Protein AF-A0A4P9WGX3-F1 (afdb_monomer)

Nearest PDB structures (foldseek):
  5ubv-assembly1_A  TM=8.910E-01  e=6.037E-10  Thermothelomyces thermophilus ATCC 42464
  1iy2-assembly1_A  TM=9.003E-01  e=1.032E-09  Thermus thermophilus
  8xks-assembly1_D  TM=9.015E-01  e=1.340E-08  Chlamydomonas reinhardtii
  8xku-assembly1_A  TM=8.889E-01  e=2.581E-08  Arabidopsis thaliana
  8xqx-assembly1_F  TM=9.069E-01  e=1.079E-07  Chlamydomonas reinhardtii

Secondary structure (DSSP, 8-state):
--HHHHHHHHHHHHHHHT-SEEEEESSGGGGT--SS-TT-HHHHHHHHHHHHHHHHHHHHHHHTT--EEEEE--S-GGGS-TTTTSTTSS------PPPPHHHHHHHHHHHHHHSPPPTT--HHHHHHH-TT--HHHHHHHHHH-

Radius of gyration: 20.72 Å; Cα contacts (8 Å, |Δi|>4): 117; chains: 1; bounding box: 44×35×54 Å

InterPro domains:
  IPR003959 ATPase, AAA-type, core [PF00004] (1-97)
  IPR003960 ATPase, AAA-type, conserved site [PS00674] (68-86)
  IPR027417 P-loop containing nucleoside triphosphate hydrolase [G3DSA:3.40.50.300] (4-98)
  IPR027417 P-loop containing nucleoside triphosphate hydrolase [SSF52540] (1-145)
  IPR041569 AAA ATPase, AAA+ lid domain [PF17862] (120-145)
  IPR050168 AAA ATPase domain-containing protein [PTHR23077] (1-145)

Structure (mmCIF, N/CA/C/O backbone):
data_AF-A0A4P9WGX3-F1
#
_entry.id   AF-A0A4P9WGX3-F1
#
loop_
_atom_site.group_PDB
_atom_site.id
_atom_site.type_symbol
_atom_site.label_atom_id
_atom_site.label_alt_id
_atom_site.label_comp_id
_atom_site.label_asym_id
_atom_site.label_entity_id
_atom_site.label_seq_id
_atom_site.pdbx_PDB_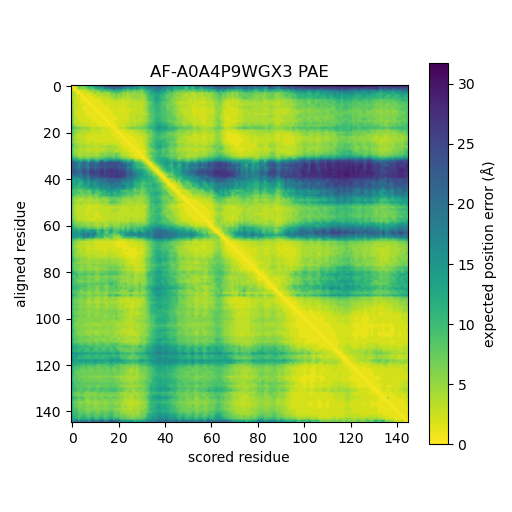ins_code
_atom_site.Cartn_x
_atom_site.Cartn_y
_atom_site.Cartn_z
_atom_site.occupancy
_atom_site.B_iso_or_equiv
_atom_site.auth_seq_id
_atom_site.auth_comp_id
_atom_site.auth_asym_id
_atom_site.auth_atom_id
_atom_site.pdbx_PDB_model_num
ATOM 1 N N . ILE A 1 1 ? -14.143 22.590 17.836 1.00 51.34 1 ILE A N 1
ATOM 2 C CA . ILE A 1 1 ? -13.368 21.350 18.093 1.00 51.34 1 ILE A CA 1
ATOM 3 C C . ILE A 1 1 ? -14.220 20.206 17.542 1.00 51.34 1 ILE A C 1
ATOM 5 O O . ILE A 1 1 ? -15.399 20.194 17.871 1.00 51.34 1 ILE A O 1
ATOM 9 N N . GLY A 1 2 ? -13.709 19.362 16.635 1.00 68.25 2 GLY A N 1
ATOM 10 C CA . GLY A 1 2 ? -14.392 18.107 16.262 1.00 68.25 2 GLY A CA 1
ATOM 11 C C . GLY A 1 2 ? -14.970 17.946 14.843 1.00 68.25 2 GLY A C 1
ATOM 12 O O . GLY A 1 2 ? -15.697 16.984 14.622 1.00 68.25 2 GLY A O 1
ATOM 13 N N . GLU A 1 3 ? -14.702 18.814 13.858 1.00 77.88 3 GLU A N 1
ATOM 14 C CA . GLU A 1 3 ? -15.163 18.525 12.476 1.00 77.88 3 GLU A CA 1
ATOM 15 C C . GLU A 1 3 ? -14.457 17.310 11.864 1.00 77.88 3 GLU A C 1
ATOM 17 O O . GLU A 1 3 ? -15.109 16.440 11.290 1.00 77.88 3 GLU A O 1
ATOM 22 N N . SER A 1 4 ? -13.141 17.211 12.047 1.00 79.00 4 SER A N 1
ATOM 23 C CA . SER A 1 4 ? -12.346 16.088 11.549 1.00 79.00 4 SER A CA 1
ATOM 24 C C . SER A 1 4 ? -12.734 14.757 12.217 1.00 79.00 4 SER A C 1
ATOM 26 O O . SER A 1 4 ? -12.844 13.749 11.529 1.00 79.00 4 SER A O 1
ATOM 28 N N . GLU A 1 5 ? -13.053 14.758 13.517 1.00 81.69 5 GLU A N 1
ATOM 29 C CA . GLU A 1 5 ? -13.537 13.567 14.246 1.00 81.69 5 GLU A CA 1
ATOM 30 C C . GLU A 1 5 ? -14.894 13.105 13.703 1.00 81.69 5 GLU A C 1
ATOM 32 O O . GLU A 1 5 ? -15.075 11.936 13.374 1.00 81.69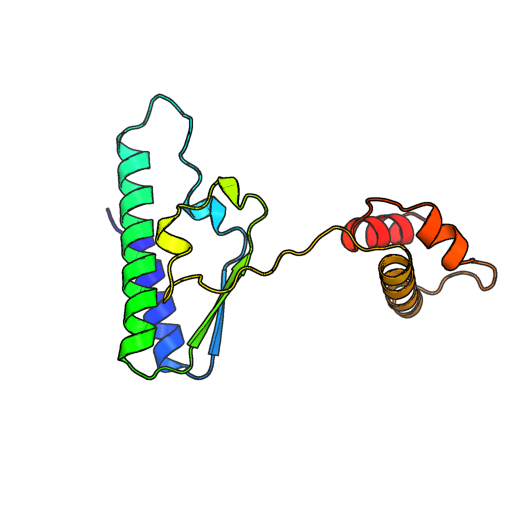 5 GLU A O 1
ATOM 37 N N . LYS A 1 6 ? -15.831 14.046 13.508 1.00 86.25 6 LYS A N 1
ATOM 38 C CA . LYS A 1 6 ? -17.137 13.750 12.903 1.00 86.25 6 LYS A CA 1
ATOM 39 C C . LYS A 1 6 ? -17.003 13.208 11.484 1.00 86.25 6 LYS A C 1
ATOM 41 O O . LYS A 1 6 ? -17.836 12.404 11.072 1.00 86.25 6 LYS A O 1
ATOM 46 N N . SER A 1 7 ? -15.999 13.658 10.733 1.00 86.75 7 SER A N 1
ATOM 47 C CA . SER A 1 7 ? -15.723 13.144 9.391 1.00 86.75 7 SER A CA 1
ATOM 48 C C . SER A 1 7 ? -15.331 11.665 9.436 1.00 86.75 7 SER A C 1
ATOM 50 O O . SER A 1 7 ? -15.918 10.865 8.710 1.00 86.75 7 SER A O 1
ATOM 52 N N . ILE A 1 8 ? -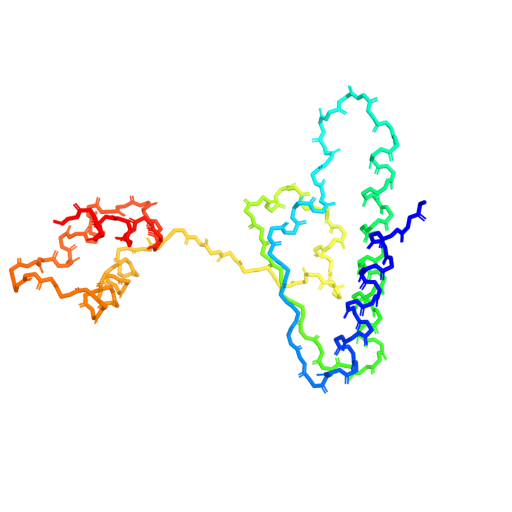14.431 11.288 10.356 1.00 87.19 8 ILE A N 1
ATOM 53 C CA . ILE A 1 8 ? -14.025 9.891 10.573 1.00 87.19 8 ILE A CA 1
ATOM 54 C C . ILE A 1 8 ? -15.245 9.037 10.949 1.00 87.19 8 ILE A C 1
ATOM 56 O O . ILE A 1 8 ? -15.540 8.069 10.253 1.00 87.19 8 ILE A O 1
ATOM 60 N N . SER A 1 9 ? -16.039 9.435 11.948 1.00 88.75 9 SER A N 1
ATOM 61 C CA . SER A 1 9 ? -17.233 8.662 12.328 1.00 88.75 9 SER A CA 1
ATOM 62 C C . SER A 1 9 ? -18.253 8.525 11.200 1.00 88.75 9 SER A C 1
ATOM 64 O O . SER A 1 9 ? -18.855 7.469 11.023 1.00 88.75 9 SER A O 1
ATOM 66 N N . ARG A 1 10 ? -18.452 9.570 10.387 1.00 90.38 10 ARG A N 1
ATOM 67 C CA . ARG A 1 10 ? -19.348 9.486 9.222 1.00 90.38 10 ARG A CA 1
ATOM 68 C C . ARG A 1 10 ? -18.826 8.509 8.175 1.00 90.38 10 ARG A C 1
ATOM 70 O O . ARG A 1 10 ? -19.636 7.787 7.593 1.00 90.38 10 ARG A O 1
ATOM 77 N N . LEU A 1 11 ? -17.514 8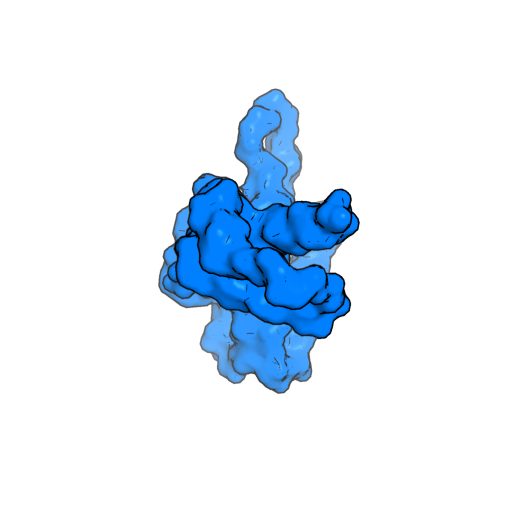.484 7.943 1.00 90.69 11 LEU A N 1
ATOM 78 C CA . LEU A 1 11 ? -16.874 7.566 7.006 1.00 90.69 11 LEU A CA 1
ATOM 79 C C . LEU A 1 11 ? -17.083 6.111 7.442 1.00 90.69 11 LEU A C 1
ATOM 81 O O . LEU A 1 11 ? -17.601 5.322 6.653 1.00 90.69 11 LEU A O 1
ATOM 85 N N . PHE A 1 12 ? -16.800 5.778 8.704 1.00 90.25 12 PHE A N 1
ATOM 86 C CA . PHE A 1 12 ? -16.988 4.418 9.222 1.00 90.25 12 PHE A CA 1
ATOM 87 C C . PHE A 1 12 ? -18.465 4.021 9.316 1.00 90.25 12 PHE A C 1
ATOM 89 O O . PHE A 1 12 ? -18.828 2.916 8.917 1.00 90.25 12 PHE A O 1
ATOM 96 N N . ALA A 1 13 ? -19.357 4.933 9.716 1.00 90.81 13 ALA A N 1
ATOM 97 C CA . ALA A 1 13 ? -20.798 4.685 9.668 1.00 90.81 13 ALA A CA 1
ATOM 98 C C . ALA A 1 13 ? -21.292 4.422 8.235 1.00 90.81 13 ALA A C 1
ATOM 100 O O . ALA A 1 13 ? -22.190 3.608 8.024 1.00 90.81 13 ALA A O 1
ATOM 101 N N . SER A 1 14 ? -20.726 5.110 7.240 1.00 92.00 14 SER A N 1
ATOM 102 C CA . SER A 1 14 ? -21.029 4.850 5.832 1.00 92.00 14 SER A CA 1
ATOM 103 C C . SER A 1 14 ? -20.479 3.501 5.375 1.00 92.00 14 SER A C 1
ATOM 105 O O . SER A 1 14 ? -21.206 2.756 4.725 1.00 92.00 14 SER A O 1
ATOM 107 N N . ALA A 1 15 ? -19.245 3.154 5.743 1.00 91.62 15 ALA A N 1
ATOM 108 C CA . ALA A 1 15 ? -18.640 1.865 5.418 1.00 91.62 15 ALA A CA 1
ATOM 109 C C . ALA A 1 15 ? -19.469 0.698 5.980 1.00 91.62 15 ALA A C 1
ATOM 111 O O . ALA A 1 15 ? -19.851 -0.201 5.238 1.00 91.62 15 ALA A O 1
ATOM 112 N N . LYS A 1 16 ? -19.872 0.778 7.254 1.00 89.50 16 LYS A N 1
ATOM 113 C CA . LYS A 1 16 ? -20.738 -0.217 7.907 1.00 89.50 16 LYS A CA 1
ATOM 114 C C . LYS A 1 16 ? -22.058 -0.432 7.162 1.00 89.50 16 LYS A C 1
ATOM 116 O O . LYS A 1 16 ? -22.439 -1.569 6.905 1.00 89.50 16 LYS A O 1
ATOM 121 N N . ARG A 1 17 ? -22.738 0.651 6.758 1.00 91.06 17 ARG A N 1
ATOM 122 C CA . ARG A 1 17 ? -23.995 0.560 5.986 1.00 91.06 17 ARG A CA 1
ATOM 123 C C . ARG A 1 17 ? -23.817 -0.052 4.596 1.00 91.06 17 ARG A C 1
ATOM 125 O O . ARG A 1 17 ? -24.781 -0.584 4.062 1.00 91.06 17 ARG A O 1
ATOM 132 N N . ASN A 1 18 ? -22.623 0.053 4.016 1.00 91.69 18 ASN A N 1
ATOM 133 C CA . ASN A 1 18 ? -22.298 -0.466 2.687 1.00 91.69 18 ASN A CA 1
ATOM 134 C C . ASN A 1 18 ? -21.502 -1.781 2.744 1.00 91.69 18 ASN A C 1
ATOM 136 O O . ASN A 1 18 ? -20.897 -2.169 1.749 1.00 91.69 18 ASN A O 1
ATOM 140 N N . SER A 1 19 ? -21.483 -2.463 3.892 1.00 89.31 19 SER A N 1
ATOM 141 C CA . SER A 1 19 ? -20.837 -3.768 4.032 1.00 89.31 19 SER A CA 1
ATOM 142 C C . SER A 1 19 ? -21.451 -4.791 3.055 1.00 89.31 19 SER A C 1
ATOM 144 O O . SER A 1 19 ? -22.680 -4.884 2.994 1.00 89.31 19 SER A O 1
ATOM 146 N N . PRO A 1 20 ? -20.646 -5.610 2.345 1.00 92.12 20 PRO A N 1
ATOM 147 C CA . PRO A 1 20 ? -19.185 -5.702 2.417 1.00 92.12 20 PRO A CA 1
ATOM 148 C C . PRO A 1 20 ? -18.468 -4.603 1.616 1.00 92.12 20 PRO A C 1
ATOM 150 O O . PRO A 1 20 ? -18.790 -4.366 0.453 1.00 92.12 20 PRO A O 1
ATOM 153 N N . CYS A 1 21 ? -17.449 -3.963 2.200 1.00 92.19 21 CYS A N 1
ATOM 154 C CA . CYS A 1 21 ? -16.682 -2.921 1.506 1.00 92.19 21 CYS A CA 1
ATOM 155 C C . CYS A 1 21 ? -15.213 -2.841 1.942 1.00 92.19 21 CYS A C 1
ATOM 157 O O . CYS A 1 21 ? -14.827 -3.328 3.004 1.00 92.19 21 CYS A O 1
ATOM 159 N N . VAL A 1 22 ? -14.404 -2.153 1.133 1.00 91.69 22 VAL A N 1
ATOM 160 C CA . VAL A 1 22 ? -13.012 -1.817 1.454 1.00 91.69 22 VAL A CA 1
ATOM 161 C C . VAL A 1 22 ? -12.904 -0.315 1.693 1.00 91.69 22 VAL A C 1
ATOM 163 O O . VAL A 1 22 ? -13.345 0.481 0.865 1.00 91.69 22 VAL A O 1
ATOM 166 N N . VAL A 1 23 ? -12.306 0.070 2.816 1.00 91.38 23 VAL A N 1
ATOM 167 C CA . VAL A 1 23 ? -11.907 1.450 3.106 1.00 91.38 23 VAL A CA 1
ATOM 168 C C . VAL A 1 23 ? -10.408 1.548 2.863 1.00 91.38 23 VAL A C 1
ATOM 170 O O . VAL A 1 23 ? -9.643 0.848 3.517 1.00 91.38 23 VAL A O 1
ATOM 173 N N . PHE A 1 24 ? -9.990 2.403 1.930 1.00 93.50 24 PHE A N 1
ATOM 174 C CA . PHE A 1 24 ? -8.578 2.665 1.658 1.00 93.50 24 PHE A CA 1
ATOM 175 C C . PHE A 1 24 ? -8.188 4.054 2.167 1.00 93.50 24 PHE A C 1
ATOM 177 O O . PHE A 1 24 ? -8.812 5.049 1.795 1.00 93.50 24 PHE A O 1
ATOM 184 N N . MET A 1 25 ? -7.176 4.109 3.030 1.00 90.50 25 MET A N 1
ATOM 185 C CA . MET A 1 25 ? -6.606 5.333 3.587 1.00 90.50 25 MET A CA 1
ATOM 186 C C . MET A 1 25 ? -5.170 5.486 3.097 1.00 90.50 25 MET A C 1
ATOM 188 O O . MET A 1 25 ? -4.277 4.786 3.568 1.00 90.50 25 MET A O 1
ATOM 192 N N . ASP A 1 26 ? -4.956 6.393 2.152 1.00 91.75 26 ASP A N 1
ATOM 193 C CA . ASP A 1 26 ? -3.617 6.728 1.670 1.00 91.75 26 ASP A CA 1
ATOM 194 C C . ASP A 1 26 ? -2.972 7.812 2.539 1.00 91.75 26 ASP A C 1
ATOM 196 O O . ASP A 1 26 ? -3.684 8.589 3.183 1.00 91.75 26 ASP A O 1
ATOM 200 N N . GLU A 1 27 ? -1.640 7.845 2.557 1.00 89.38 27 GLU A N 1
ATOM 201 C CA . GLU A 1 27 ? -0.826 8.784 3.341 1.00 89.38 27 GLU A CA 1
ATOM 202 C C . GLU A 1 27 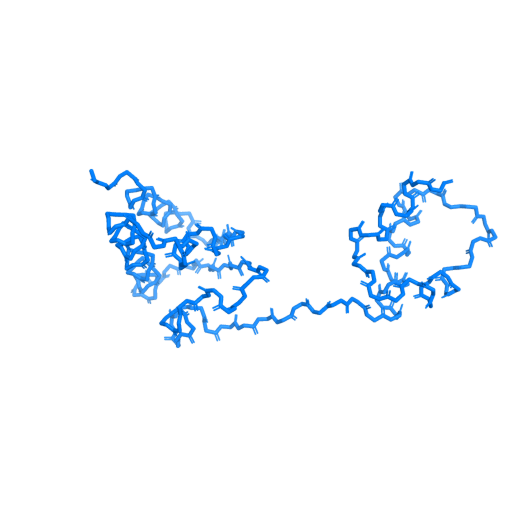? -1.327 8.929 4.787 1.00 89.38 27 GLU A C 1
ATOM 204 O O . GLU A 1 27 ? -1.538 10.034 5.298 1.00 89.38 27 GLU A O 1
ATOM 209 N N . ILE A 1 28 ? -1.568 7.806 5.471 1.00 86.56 28 ILE A N 1
ATOM 210 C CA . ILE A 1 28 ? -2.167 7.824 6.812 1.00 86.56 28 ILE A CA 1
ATOM 211 C C . ILE A 1 28 ? -1.303 8.619 7.819 1.00 86.56 28 ILE A C 1
ATOM 213 O O . ILE A 1 28 ? -1.830 9.213 8.760 1.00 86.56 28 ILE A O 1
ATOM 217 N N . GLU A 1 29 ? 0.006 8.746 7.574 1.00 82.44 29 GLU A N 1
ATOM 218 C CA . GLU A 1 29 ? 0.930 9.641 8.280 1.00 82.44 29 GLU A CA 1
ATOM 219 C C . GLU A 1 29 ? 0.531 11.116 8.266 1.00 82.44 29 GLU A C 1
ATOM 221 O O . GLU A 1 29 ? 0.870 11.847 9.200 1.00 82.44 29 GLU A O 1
ATOM 226 N N . ALA A 1 30 ? -0.248 11.570 7.285 1.00 81.69 30 ALA A N 1
ATOM 227 C CA . ALA A 1 30 ? -0.782 12.924 7.259 1.00 81.69 30 ALA A CA 1
ATOM 228 C C . ALA A 1 30 ? -1.697 13.192 8.467 1.00 81.69 30 ALA A C 1
ATOM 230 O O . ALA A 1 30 ? -1.748 14.317 8.968 1.00 81.69 30 ALA A O 1
ATOM 231 N N . LEU A 1 31 ? -2.350 12.155 9.007 1.00 76.12 31 LEU A N 1
ATOM 232 C CA . LEU A 1 31 ? -3.123 12.243 10.248 1.00 76.12 31 LEU A CA 1
ATOM 233 C C . LEU A 1 31 ? -2.224 12.321 11.498 1.00 76.12 31 LEU A C 1
ATOM 235 O O . LEU A 1 31 ? -2.676 12.777 12.552 1.00 76.12 31 LEU A O 1
ATOM 239 N N . PHE A 1 32 ? -0.954 11.912 11.384 1.00 69.50 32 PHE A N 1
ATOM 240 C CA . PHE A 1 32 ? 0.010 11.778 12.487 1.00 69.50 32 PHE A CA 1
ATOM 241 C C . PHE A 1 32 ? 1.121 12.843 12.489 1.00 69.50 32 PHE A C 1
ATOM 243 O O . PHE A 1 32 ? 1.801 13.009 13.506 1.00 69.50 32 PHE A O 1
ATOM 250 N N . SER A 1 33 ? 1.296 13.591 11.394 1.00 57.44 33 SER A N 1
ATOM 251 C CA . SER A 1 33 ? 2.348 14.599 11.195 1.00 57.44 33 SER A CA 1
ATOM 252 C C . SER A 1 33 ? 2.178 15.834 12.101 1.00 57.44 33 SER A C 1
ATOM 254 O O . SER A 1 33 ? 1.712 16.912 11.734 1.00 57.44 33 SER A O 1
ATOM 256 N N . SER A 1 34 ? 2.549 15.668 13.370 1.00 52.09 34 SER A N 1
ATOM 257 C CA . SER A 1 34 ? 2.794 16.739 14.350 1.00 52.09 34 SER A CA 1
ATOM 258 C C . SER A 1 34 ? 3.844 16.328 15.392 1.00 52.09 34 SER A C 1
ATOM 260 O O . SER A 1 34 ? 3.821 16.780 16.543 1.00 52.09 34 SER A O 1
ATOM 262 N N . ARG A 1 35 ? 4.796 15.476 14.998 1.00 52.22 35 ARG A N 1
ATOM 263 C CA . ARG A 1 35 ? 6.049 15.313 15.734 1.00 52.22 35 ARG A CA 1
ATOM 264 C C . ARG A 1 35 ? 7.050 16.303 15.129 1.00 52.22 35 ARG A C 1
ATOM 266 O O . ARG A 1 35 ? 7.283 16.274 13.935 1.00 52.22 35 ARG A O 1
ATOM 273 N N . GLU A 1 36 ? 7.560 17.195 15.979 1.00 45.41 36 GLU A N 1
ATOM 274 C CA . GLU A 1 36 ? 8.741 18.066 15.783 1.00 45.41 36 GLU A CA 1
ATOM 275 C C . GLU A 1 36 ? 8.595 19.581 15.539 1.00 45.41 36 GLU A C 1
ATOM 277 O O . GLU A 1 36 ? 9.600 20.272 15.656 1.00 45.41 36 GLU A O 1
ATOM 282 N N . SER A 1 37 ? 7.408 20.187 15.395 1.00 44.53 37 SER A N 1
ATOM 283 C CA . SER A 1 37 ? 7.326 21.659 15.537 1.00 44.53 37 SER A CA 1
ATOM 284 C C . SER A 1 37 ? 7.099 22.055 17.004 1.00 44.53 37 SER A C 1
ATOM 286 O O . SER A 1 37 ? 5.973 22.064 17.518 1.00 44.53 37 SER A O 1
ATOM 288 N N . THR A 1 38 ? 8.194 22.337 17.704 1.00 47.09 38 THR A N 1
ATOM 289 C CA . THR A 1 38 ? 8.281 22.989 19.020 1.00 47.09 38 THR A CA 1
ATOM 290 C C . THR A 1 38 ? 7.547 24.337 18.988 1.00 47.09 38 THR A C 1
ATOM 292 O O . THR A 1 38 ? 8.124 25.358 18.641 1.00 47.09 38 THR A O 1
ATOM 295 N N . GLY A 1 39 ? 6.251 24.360 19.316 1.00 51.50 39 GLY A N 1
ATOM 296 C CA . GLY A 1 39 ? 5.525 25.631 19.441 1.00 51.50 39 GLY A CA 1
ATOM 297 C C . GLY A 1 39 ? 4.008 25.553 19.604 1.00 51.50 39 GLY A C 1
ATOM 298 O O . GLY A 1 39 ? 3.440 26.452 20.211 1.00 51.50 39 GLY A O 1
ATOM 299 N N . ASP A 1 40 ? 3.341 24.490 19.138 1.00 56.38 40 ASP A N 1
ATOM 300 C CA . ASP A 1 40 ? 1.868 24.458 19.113 1.00 56.38 40 ASP A CA 1
ATOM 301 C C . ASP A 1 40 ? 1.278 23.282 19.915 1.00 56.38 40 ASP A C 1
ATOM 303 O O . ASP A 1 40 ? 1.056 22.174 19.415 1.00 56.38 40 ASP A O 1
ATOM 307 N N . PHE A 1 41 ? 1.036 23.522 21.208 1.00 56.81 41 PHE A N 1
ATOM 308 C CA . PHE A 1 41 ? 0.419 22.558 22.130 1.00 56.81 41 PHE A CA 1
ATOM 309 C C . PHE A 1 41 ? -1.014 22.181 21.702 1.00 56.81 41 PHE A C 1
ATOM 311 O O . PHE A 1 41 ? -1.445 21.048 21.915 1.00 56.81 41 PHE A O 1
ATOM 318 N N . GLY A 1 42 ? -1.746 23.099 21.056 1.00 55.78 42 GLY A N 1
ATOM 319 C CA . GLY A 1 42 ? -3.134 22.885 20.639 1.00 55.78 42 GLY A CA 1
ATOM 320 C C . GLY A 1 42 ? -3.269 21.916 19.464 1.00 55.78 42 GLY A C 1
ATOM 321 O O . GLY A 1 42 ? -4.228 21.142 19.401 1.00 55.78 42 GLY A O 1
ATOM 322 N N . ARG A 1 43 ? -2.291 21.907 18.554 1.00 56.53 43 ARG A N 1
ATOM 323 C CA . ARG A 1 43 ? -2.273 21.023 17.379 1.00 56.53 43 ARG A CA 1
ATOM 324 C C . ARG A 1 43 ? -1.939 19.574 17.740 1.00 56.53 43 ARG A C 1
ATOM 326 O O . ARG A 1 43 ? -2.608 18.665 17.256 1.00 56.53 43 ARG A O 1
ATOM 333 N N . LYS A 1 44 ? -1.025 19.359 18.696 1.00 58.22 44 LYS A N 1
ATOM 334 C CA . LYS A 1 44 ? -0.699 18.022 19.234 1.00 58.22 44 LYS A CA 1
ATOM 335 C C . LYS A 1 44 ? -1.901 17.327 19.879 1.00 58.22 44 LYS A C 1
ATOM 337 O O . LYS A 1 44 ? -2.094 16.129 19.684 1.00 58.22 44 LYS A O 1
ATOM 342 N N . VAL A 1 45 ? -2.724 18.071 20.624 1.00 60.16 45 VAL A N 1
ATOM 343 C CA . VAL A 1 45 ? -3.932 17.521 21.263 1.00 60.16 45 VAL A CA 1
ATOM 344 C C . VAL A 1 45 ? -4.957 17.091 20.210 1.00 60.16 45 VAL A C 1
ATOM 346 O O . VAL A 1 45 ? -5.492 15.994 20.314 1.00 60.16 45 VAL A O 1
ATOM 349 N N . ARG A 1 46 ? -5.177 17.891 19.155 1.00 59.84 46 ARG A N 1
ATOM 350 C CA . ARG A 1 46 ? -6.133 17.555 18.081 1.00 59.84 46 ARG A CA 1
ATOM 351 C C . ARG A 1 46 ? -5.747 16.291 17.310 1.00 59.84 46 ARG A C 1
ATOM 353 O O . ARG A 1 46 ? -6.609 15.449 17.086 1.00 59.84 46 ARG A O 1
ATOM 360 N N . CYS A 1 47 ? -4.474 16.130 16.946 1.00 65.12 47 CYS A N 1
ATOM 361 C CA . CYS A 1 47 ? -4.002 14.915 16.272 1.00 65.12 47 CYS A CA 1
ATOM 362 C C . CYS A 1 47 ? -4.204 13.669 17.148 1.00 65.12 47 CYS A C 1
ATOM 364 O O . CYS A 1 47 ? -4.650 12.634 16.660 1.00 65.12 47 CYS A O 1
ATOM 366 N N . ARG A 1 48 ? -3.957 13.782 18.461 1.00 69.69 48 ARG A N 1
ATOM 367 C CA . ARG A 1 48 ? -4.161 12.676 19.406 1.00 69.69 48 ARG A CA 1
ATOM 368 C C . ARG A 1 48 ? -5.636 12.296 19.569 1.00 69.69 48 ARG A C 1
ATOM 370 O O . ARG A 1 48 ? -5.934 11.115 19.714 1.00 69.69 48 ARG A O 1
ATOM 377 N N . THR A 1 49 ? -6.555 13.260 19.533 1.00 75.81 49 THR A N 1
ATOM 378 C CA . THR A 1 49 ? -7.992 12.957 19.605 1.00 75.81 49 THR A CA 1
ATOM 379 C C . THR A 1 49 ? -8.499 12.296 18.323 1.00 75.81 49 THR A C 1
ATOM 381 O O . THR A 1 49 ? -9.241 11.321 18.401 1.00 75.81 49 THR A O 1
ATOM 384 N N . LEU A 1 50 ? -8.037 12.740 17.147 1.00 77.94 50 LEU A N 1
ATOM 385 C CA . LEU A 1 50 ? -8.364 12.093 15.867 1.00 77.94 50 LEU A CA 1
ATOM 386 C C . LEU A 1 50 ? -7.875 10.650 15.803 1.00 77.94 50 LEU A C 1
ATOM 388 O O . LEU A 1 50 ? -8.582 9.768 15.326 1.00 77.94 50 LEU A O 1
ATOM 392 N N . PHE A 1 51 ? -6.681 10.420 16.333 1.00 77.88 51 PHE A N 1
ATOM 393 C CA . PHE A 1 51 ? -6.098 9.099 16.468 1.00 77.88 51 PHE A CA 1
ATOM 394 C C . PHE A 1 51 ? -6.939 8.174 17.352 1.00 77.88 51 PHE A C 1
ATOM 396 O O . PHE A 1 51 ? -7.266 7.058 16.955 1.00 77.88 51 PHE A O 1
ATOM 403 N N . ALA A 1 52 ? -7.323 8.655 18.538 1.00 81.19 52 ALA A N 1
ATOM 404 C CA . ALA A 1 52 ? -8.179 7.896 19.440 1.00 81.19 52 ALA A CA 1
ATOM 405 C C . ALA A 1 52 ? -9.527 7.571 18.780 1.00 81.19 52 ALA A C 1
ATOM 407 O O . ALA A 1 52 ? -9.995 6.442 18.892 1.00 81.19 52 ALA A O 1
ATOM 408 N N . GLN A 1 53 ? -10.110 8.520 18.038 1.00 86.38 53 GLN A N 1
ATOM 409 C CA . GLN A 1 53 ? -11.344 8.280 17.294 1.00 86.38 53 GLN A CA 1
ATOM 410 C C . GLN A 1 53 ? -11.171 7.197 16.225 1.00 86.38 53 GLN A C 1
ATOM 412 O O . GLN A 1 53 ? -12.021 6.323 16.114 1.00 86.38 53 GLN A O 1
ATOM 417 N N . LEU A 1 54 ? -10.077 7.226 15.458 1.00 86.12 54 LEU A N 1
ATOM 418 C CA . LEU A 1 54 ? -9.811 6.217 14.433 1.00 86.12 54 LEU A CA 1
ATOM 419 C C . LEU A 1 54 ? -9.715 4.809 15.036 1.00 86.12 54 LEU A C 1
ATOM 421 O O . LEU A 1 54 ? -10.344 3.892 14.519 1.00 86.12 54 LEU A O 1
ATOM 425 N N . ILE A 1 55 ? -8.987 4.648 16.146 1.00 84.69 55 ILE A N 1
ATOM 426 C CA . ILE A 1 55 ? -8.892 3.358 16.851 1.00 84.69 55 ILE A CA 1
ATOM 427 C C . ILE A 1 55 ? -10.269 2.890 17.320 1.00 84.69 55 ILE A C 1
ATOM 429 O O . ILE A 1 55 ? -10.631 1.746 17.072 1.00 84.69 55 ILE A O 1
ATOM 433 N N . LEU A 1 56 ? -11.056 3.776 17.939 1.00 86.81 56 LEU A N 1
ATOM 434 C CA . LEU A 1 56 ? -12.401 3.442 18.413 1.00 86.81 56 LEU A CA 1
ATOM 435 C C . LEU A 1 56 ? -13.315 2.966 17.276 1.00 86.81 56 LEU A C 1
ATOM 437 O O . LEU A 1 56 ? -14.073 2.013 17.452 1.00 86.81 56 LEU A O 1
ATOM 441 N N . GLU A 1 57 ? -13.246 3.604 16.106 1.00 87.94 57 GLU A N 1
ATOM 442 C CA . GLU A 1 57 ? -14.030 3.175 14.947 1.00 87.94 57 GLU A CA 1
ATOM 443 C C . GLU A 1 57 ? -13.552 1.821 14.404 1.00 87.94 57 GLU A C 1
ATOM 445 O O . GLU A 1 57 ? -14.391 0.981 14.080 1.00 87.94 57 GLU A O 1
ATOM 450 N N . ILE A 1 58 ? -12.238 1.570 14.351 1.00 85.56 58 ILE A N 1
ATOM 451 C CA . ILE A 1 58 ? -11.679 0.276 13.923 1.00 85.56 58 ILE A CA 1
ATOM 452 C C . ILE A 1 58 ? -12.104 -0.845 14.879 1.00 85.56 58 ILE A C 1
ATOM 454 O O . ILE A 1 58 ? -12.616 -1.870 14.428 1.00 85.56 58 ILE A O 1
ATOM 458 N N . ASP A 1 59 ? -11.986 -0.628 16.190 1.00 82.50 59 ASP A N 1
ATOM 459 C CA . ASP A 1 59 ? -12.413 -1.596 17.207 1.00 82.50 59 ASP A CA 1
ATOM 460 C C . ASP A 1 59 ? -13.912 -1.912 17.071 1.00 82.50 59 ASP A C 1
ATOM 462 O O . ASP A 1 59 ? -14.332 -3.068 17.181 1.00 82.50 59 ASP A O 1
ATOM 466 N N . SER A 1 60 ? -14.727 -0.905 16.737 1.00 82.38 60 SER A N 1
ATOM 467 C CA . SER A 1 60 ? -16.166 -1.086 16.530 1.00 82.38 60 SER A CA 1
ATOM 468 C C . SER A 1 60 ? -16.517 -1.962 15.318 1.00 82.38 60 SER A C 1
ATOM 470 O O . SER A 1 60 ? -17.582 -2.582 15.308 1.00 82.38 60 SER A O 1
ATOM 472 N N . LEU A 1 61 ? -15.642 -2.056 14.304 1.00 79.06 61 LEU A N 1
ATOM 473 C CA . LEU A 1 61 ? -15.861 -2.936 13.147 1.00 79.06 61 LEU A CA 1
ATOM 474 C C . LEU A 1 61 ? -15.804 -4.414 13.548 1.00 79.06 61 LEU A C 1
ATOM 476 O O . LEU A 1 61 ? -16.578 -5.219 13.031 1.00 79.06 61 LEU A O 1
ATOM 480 N N . SER A 1 62 ? -14.936 -4.755 14.504 1.00 69.62 62 SER A N 1
ATOM 481 C CA . SER A 1 62 ? -14.759 -6.129 14.984 1.00 69.62 62 SER A CA 1
ATOM 482 C C . SER A 1 62 ? -15.964 -6.639 15.781 1.00 69.62 62 SER A C 1
ATOM 484 O O . SER A 1 62 ? -16.245 -7.836 15.781 1.00 69.62 62 SER A O 1
ATOM 486 N N . TRP A 1 63 ? -16.695 -5.750 16.460 1.00 64.12 63 TRP A N 1
ATOM 487 C CA . TRP A 1 63 ? -17.832 -6.128 17.310 1.00 64.12 63 TRP A CA 1
ATOM 488 C C . TRP A 1 63 ? -19.152 -6.265 16.547 1.00 64.12 63 TRP A C 1
ATOM 490 O O . TRP A 1 63 ? -20.006 -7.060 16.933 1.00 64.12 63 TRP A O 1
ATOM 500 N N . GLU A 1 64 ? -19.331 -5.521 15.456 1.00 64.56 64 GLU A N 1
ATOM 501 C CA . GLU A 1 64 ? -20.618 -5.422 14.752 1.00 64.56 64 GLU A CA 1
ATOM 502 C C . GLU A 1 64 ? -20.806 -6.455 13.623 1.00 64.56 64 GLU A C 1
ATOM 504 O O . GLU A 1 64 ? -21.801 -6.403 12.905 1.00 64.56 64 GLU A O 1
ATOM 509 N N . SER A 1 65 ? -19.887 -7.419 13.456 1.00 64.44 65 SER A N 1
ATOM 510 C CA . SER A 1 65 ? -19.907 -8.407 12.353 1.00 64.44 65 SER A CA 1
ATOM 511 C C . SER A 1 65 ? -19.935 -7.783 10.945 1.00 64.44 65 SER A C 1
ATOM 513 O O . SER A 1 65 ? -20.331 -8.434 9.976 1.00 64.44 65 SER A O 1
ATOM 515 N N . ALA A 1 66 ? -19.520 -6.520 10.814 1.00 70.81 66 ALA A N 1
ATOM 516 C CA . ALA A 1 66 ? -19.458 -5.827 9.536 1.00 70.81 66 ALA A CA 1
ATOM 517 C C . ALA A 1 66 ? -18.269 -6.351 8.713 1.00 70.81 66 ALA A C 1
ATOM 519 O O . ALA A 1 66 ? -17.144 -6.426 9.202 1.00 70.81 66 ALA A O 1
ATOM 520 N N . GLN A 1 67 ? -18.496 -6.682 7.441 1.00 84.56 67 GLN A N 1
ATOM 521 C CA . GLN A 1 67 ? -17.457 -7.147 6.515 1.00 84.56 67 GLN A CA 1
ATOM 522 C C . GLN A 1 67 ? -16.737 -5.952 5.879 1.00 84.56 67 GLN A C 1
ATOM 524 O O . GLN A 1 67 ? -16.783 -5.739 4.666 1.00 84.56 67 GLN A O 1
ATOM 529 N N . VAL A 1 68 ? -16.103 -5.136 6.720 1.00 88.44 68 VAL A N 1
ATOM 530 C CA . VAL A 1 68 ? -15.330 -3.969 6.288 1.00 88.44 68 VAL A CA 1
ATOM 531 C C . VAL A 1 68 ? -13.847 -4.281 6.413 1.00 88.44 68 VAL A C 1
ATOM 533 O O . VAL A 1 68 ? -13.361 -4.567 7.503 1.00 88.44 68 VAL A O 1
ATOM 536 N N . VAL A 1 69 ? -13.121 -4.197 5.299 1.00 88.62 69 VAL A N 1
ATOM 537 C CA . VAL A 1 69 ? -11.658 -4.313 5.286 1.00 88.62 69 VAL A CA 1
ATOM 538 C C . VAL A 1 69 ? -11.058 -2.914 5.258 1.00 88.62 69 VAL A C 1
ATOM 540 O O . VAL A 1 69 ? -11.347 -2.137 4.347 1.00 88.62 69 VAL A O 1
ATOM 543 N N . LEU A 1 70 ? -10.217 -2.595 6.239 1.00 88.94 70 LEU A N 1
ATOM 544 C CA . LEU A 1 70 ? -9.428 -1.369 6.244 1.00 88.94 70 LEU A CA 1
ATOM 545 C C . LEU A 1 70 ? -8.050 -1.644 5.636 1.00 88.94 70 LEU A C 1
ATOM 547 O O . LEU A 1 70 ? -7.312 -2.501 6.113 1.00 88.94 70 LEU A O 1
ATOM 551 N N . LEU A 1 71 ? -7.702 -0.891 4.598 1.00 92.12 71 LEU A N 1
ATOM 552 C CA . LEU A 1 71 ? -6.368 -0.838 4.017 1.00 92.12 71 LEU A CA 1
ATOM 553 C C . LEU A 1 71 ? -5.794 0.556 4.260 1.00 92.12 71 LEU A C 1
ATOM 555 O O . LEU A 1 71 ? -6.449 1.553 3.966 1.00 92.12 71 LEU A O 1
ATOM 559 N N . ALA A 1 72 ? -4.573 0.624 4.775 1.00 91.19 72 ALA A N 1
ATOM 560 C CA . ALA A 1 72 ? -3.858 1.875 4.982 1.00 91.19 72 ALA A CA 1
ATOM 561 C C . ALA A 1 72 ? -2.497 1.824 4.281 1.00 91.19 72 ALA A C 1
ATOM 563 O O . ALA A 1 72 ? -1.819 0.797 4.335 1.00 91.19 72 ALA A O 1
ATOM 564 N N . ALA A 1 73 ? -2.104 2.923 3.643 1.00 92.56 73 ALA A N 1
ATOM 565 C CA . ALA A 1 73 ? -0.799 3.094 3.017 1.00 92.56 73 ALA A CA 1
ATOM 566 C C . ALA A 1 73 ? -0.033 4.239 3.690 1.00 92.56 73 ALA A C 1
ATOM 568 O O . ALA A 1 73 ? -0.620 5.243 4.096 1.00 92.56 73 ALA A O 1
ATOM 569 N N . THR A 1 74 ? 1.279 4.055 3.839 1.00 90.06 74 THR A N 1
ATOM 570 C CA . THR A 1 74 ? 2.187 5.062 4.391 1.00 90.06 74 THR A CA 1
ATOM 571 C C . THR A 1 74 ? 3.561 4.967 3.748 1.00 90.06 74 THR A C 1
ATOM 573 O O . THR A 1 74 ? 4.045 3.865 3.481 1.00 90.06 74 THR A O 1
ATOM 576 N N . ASN A 1 75 ? 4.205 6.115 3.540 1.00 89.62 75 ASN A N 1
ATOM 577 C CA . ASN A 1 75 ? 5.620 6.183 3.170 1.00 89.62 75 ASN A CA 1
ATOM 578 C C . ASN A 1 75 ? 6.536 6.314 4.397 1.00 89.62 75 ASN A C 1
ATOM 580 O O . ASN A 1 75 ? 7.748 6.145 4.280 1.00 89.62 75 ASN A O 1
ATOM 584 N N . HIS A 1 76 ? 5.949 6.591 5.564 1.00 87.31 76 HIS A N 1
ATOM 585 C CA . HIS A 1 76 ? 6.636 6.863 6.822 1.00 87.31 76 HIS A CA 1
ATOM 586 C C . HIS A 1 76 ? 6.138 5.926 7.933 1.00 87.31 76 HIS A C 1
ATOM 588 O O . HIS A 1 76 ? 5.489 6.380 8.884 1.00 87.31 76 HIS A O 1
ATOM 594 N N . PRO A 1 77 ? 6.413 4.607 7.855 1.00 85.25 77 PRO A N 1
ATOM 595 C CA . PRO A 1 77 ? 6.000 3.658 8.891 1.00 85.25 77 PRO A CA 1
ATOM 596 C C . PRO A 1 77 ? 6.530 4.028 10.288 1.00 85.25 77 PRO A C 1
ATOM 598 O O . PRO A 1 77 ? 5.880 3.739 11.289 1.00 85.25 77 PRO A O 1
ATOM 601 N N . GLU A 1 78 ? 7.669 4.717 10.375 1.00 83.38 78 GLU A N 1
ATOM 602 C CA . GLU A 1 78 ? 8.251 5.256 11.608 1.00 83.38 78 GLU A CA 1
ATOM 603 C C . GLU A 1 78 ? 7.433 6.389 12.246 1.00 83.38 78 GLU A C 1
ATOM 605 O O . GLU A 1 78 ? 7.554 6.642 13.447 1.00 83.38 78 GLU A O 1
ATOM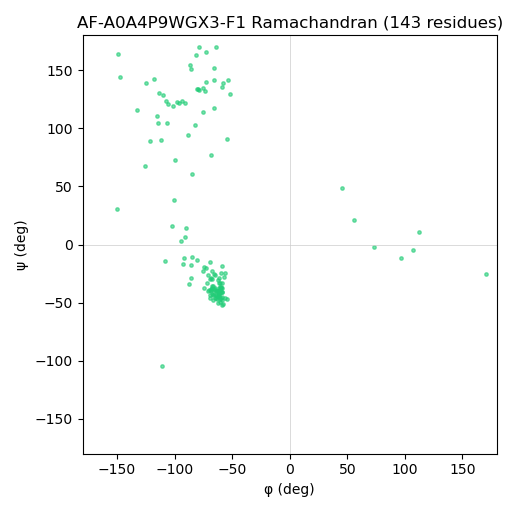 610 N N . ALA A 1 79 ? 6.595 7.074 11.461 1.00 79.12 79 ALA A N 1
ATOM 611 C CA . ALA A 1 79 ? 5.701 8.117 11.953 1.00 79.12 79 ALA A CA 1
ATOM 612 C C . ALA A 1 79 ? 4.424 7.542 12.592 1.00 79.12 79 ALA A C 1
ATOM 614 O O . ALA A 1 79 ? 3.707 8.272 13.286 1.00 79.12 79 ALA A O 1
ATOM 615 N N . LEU A 1 80 ? 4.139 6.251 12.384 1.00 78.44 80 LEU A N 1
ATOM 616 C CA . LEU A 1 80 ? 2.972 5.578 12.945 1.00 78.44 80 LEU A CA 1
ATOM 617 C C . LEU A 1 80 ? 3.135 5.336 14.450 1.00 78.44 80 LEU A C 1
ATOM 619 O O . LEU A 1 80 ? 4.192 4.941 14.944 1.00 78.44 80 LEU A O 1
ATOM 623 N N . ASP A 1 81 ? 2.053 5.532 15.203 1.00 76.88 81 ASP A N 1
ATOM 624 C CA . ASP A 1 81 ? 2.027 5.169 16.617 1.00 76.88 81 ASP A CA 1
ATOM 625 C C . ASP A 1 81 ? 1.904 3.646 16.782 1.00 76.88 81 ASP A C 1
ATOM 627 O O . ASP A 1 81 ? 1.055 3.003 16.161 1.00 76.88 81 ASP A O 1
ATOM 631 N N . ALA A 1 82 ? 2.709 3.069 17.676 1.00 77.75 82 ALA A N 1
ATOM 632 C CA . ALA A 1 82 ? 2.739 1.630 17.929 1.00 77.75 82 ALA A CA 1
ATOM 633 C C . ALA A 1 82 ? 1.386 1.047 18.383 1.00 77.75 82 ALA A C 1
ATOM 635 O O . ALA A 1 82 ? 1.188 -0.164 18.308 1.00 77.75 82 ALA A O 1
ATOM 636 N N . SER A 1 83 ? 0.445 1.868 18.865 1.00 76.81 83 SER A N 1
ATOM 637 C CA . SER A 1 83 ? -0.901 1.398 19.207 1.00 76.81 83 SER A CA 1
ATOM 638 C C . SER A 1 83 ? -1.785 1.072 17.996 1.00 76.81 83 SER A C 1
ATOM 640 O O . SER A 1 83 ? -2.695 0.259 18.152 1.00 76.81 83 SER A O 1
ATOM 642 N N . LEU A 1 84 ? -1.478 1.588 16.797 1.00 75.88 84 LEU A N 1
ATOM 643 C CA . LEU A 1 84 ? -2.125 1.149 15.549 1.00 75.88 84 LEU A CA 1
ATOM 644 C C . LEU A 1 84 ? -1.632 -0.209 15.068 1.00 75.88 84 LEU A C 1
ATOM 646 O O . LEU A 1 84 ? -2.333 -0.865 14.318 1.00 75.88 84 LEU A O 1
ATOM 650 N N . LEU A 1 85 ? -0.440 -0.630 15.480 1.00 78.19 85 LEU A N 1
ATOM 651 C CA . LEU A 1 85 ? 0.182 -1.872 15.016 1.00 78.19 85 LEU A CA 1
ATOM 652 C C . LEU A 1 85 ? -0.190 -3.070 15.904 1.00 78.19 85 LEU A C 1
ATOM 654 O O . LEU A 1 85 ? 0.479 -4.103 15.893 1.00 78.19 85 LEU A O 1
ATOM 658 N N . ARG A 1 86 ? -1.211 -2.913 16.754 1.00 80.88 86 ARG A N 1
ATOM 659 C CA . ARG A 1 86 ? -1.637 -3.945 17.698 1.00 80.88 86 ARG A CA 1
ATOM 660 C C . ARG A 1 86 ? -2.610 -4.912 17.020 1.00 80.88 86 ARG A C 1
ATOM 662 O O . ARG A 1 86 ? -3.355 -4.510 16.129 1.00 80.88 86 ARG A O 1
ATOM 669 N N . PRO A 1 87 ? -2.655 -6.179 17.466 1.00 75.38 87 PRO A N 1
ATOM 670 C CA . PRO A 1 87 ? -3.680 -7.113 17.017 1.00 75.38 87 PRO A CA 1
ATOM 671 C C . PRO A 1 87 ? -5.085 -6.517 17.178 1.00 75.38 87 PRO A C 1
ATOM 673 O O . PRO A 1 87 ? -5.415 -6.023 18.256 1.00 75.38 87 PRO A O 1
ATOM 676 N N . GLY A 1 88 ? -5.891 -6.573 16.115 1.00 72.31 88 GLY A N 1
ATOM 677 C CA . GLY A 1 88 ? -7.250 -6.019 16.082 1.00 72.31 88 GLY A CA 1
ATOM 678 C C . GLY A 1 88 ? -7.382 -4.622 15.465 1.00 72.31 88 GLY A C 1
ATOM 679 O O . GLY A 1 88 ? -8.504 -4.224 15.168 1.00 72.31 88 GLY A O 1
ATOM 680 N N . THR A 1 89 ? -6.274 -3.909 15.216 1.00 80.44 89 THR A N 1
ATOM 681 C CA . THR A 1 89 ? -6.272 -2.632 14.480 1.00 80.44 89 THR A CA 1
ATOM 682 C C . THR A 1 89 ? -5.603 -2.766 13.106 1.00 80.44 89 THR A C 1
ATOM 684 O O . THR A 1 89 ? -6.213 -3.332 12.202 1.00 80.44 89 THR A O 1
ATOM 687 N N . LEU A 1 90 ? -4.370 -2.283 12.910 1.00 82.19 90 LEU A N 1
ATOM 688 C CA . LEU A 1 90 ? -3.572 -2.523 11.695 1.00 82.19 90 LEU A CA 1
ATOM 689 C C . LEU A 1 90 ? -2.567 -3.649 11.967 1.00 82.19 90 LEU A C 1
ATOM 691 O O . LEU A 1 90 ? -1.368 -3.429 12.135 1.00 82.19 90 LEU A O 1
ATOM 695 N N . ASP A 1 91 ? -3.073 -4.875 12.048 1.00 79.69 91 ASP A N 1
ATOM 696 C CA . ASP A 1 91 ? -2.307 -6.049 12.476 1.00 79.69 91 ASP A CA 1
ATOM 697 C C . ASP A 1 91 ? -1.525 -6.741 11.341 1.00 79.69 91 ASP A C 1
ATOM 699 O O . ASP A 1 91 ? -0.588 -7.504 11.595 1.00 79.69 91 ASP A O 1
ATOM 703 N N . ARG A 1 92 ? -1.875 -6.469 10.077 1.00 86.06 92 ARG A N 1
ATOM 704 C CA . ARG A 1 92 ? -1.185 -6.980 8.884 1.00 86.06 92 ARG A CA 1
ATOM 705 C C . ARG A 1 92 ? -0.365 -5.884 8.217 1.00 86.06 92 ARG A C 1
ATOM 707 O O . ARG A 1 92 ? -0.895 -5.045 7.496 1.00 86.06 92 ARG A O 1
ATOM 714 N N . LEU A 1 93 ? 0.949 -5.948 8.408 1.00 86.75 93 LEU A N 1
ATOM 715 C CA . LEU A 1 93 ? 1.900 -5.067 7.735 1.00 86.75 93 LEU A CA 1
ATOM 716 C C . LEU A 1 93 ? 2.460 -5.754 6.492 1.00 86.75 93 LEU A C 1
ATOM 718 O O . LEU A 1 93 ? 3.045 -6.834 6.578 1.00 86.75 93 LEU A O 1
ATOM 722 N N . ILE A 1 94 ? 2.276 -5.113 5.340 1.00 91.25 94 ILE A N 1
ATOM 723 C CA . ILE A 1 94 ? 2.790 -5.575 4.051 1.00 91.25 94 ILE A CA 1
ATOM 724 C C . ILE A 1 94 ? 3.808 -4.547 3.573 1.00 91.25 94 ILE A C 1
ATOM 726 O O . ILE A 1 94 ? 3.453 -3.419 3.239 1.00 91.25 94 ILE A O 1
ATOM 730 N N . ALA A 1 95 ? 5.081 -4.935 3.558 1.00 91.12 95 ALA A N 1
ATOM 731 C CA . ALA A 1 95 ? 6.136 -4.100 3.006 1.00 91.12 95 ALA A CA 1
ATOM 732 C C . ALA A 1 95 ? 6.129 -4.194 1.476 1.00 91.12 95 ALA A C 1
ATOM 734 O O . ALA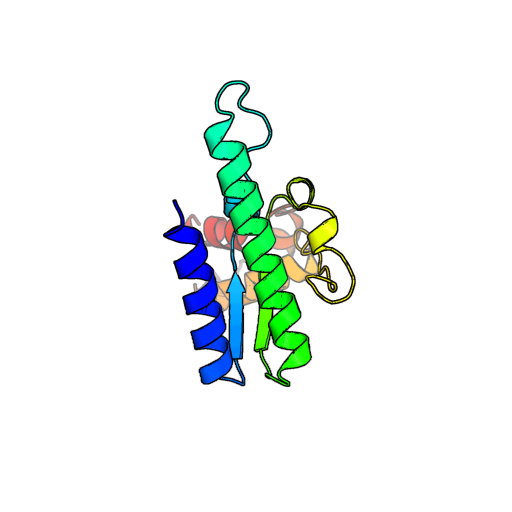 A 1 95 ? 6.104 -5.293 0.921 1.00 91.12 95 ALA A O 1
ATOM 735 N N . VAL A 1 96 ? 6.196 -3.043 0.808 1.00 91.44 96 VAL A N 1
ATOM 736 C CA . VAL A 1 96 ? 6.327 -2.947 -0.650 1.00 91.44 96 VAL A CA 1
ATOM 737 C C . VAL A 1 96 ? 7.712 -2.374 -0.961 1.00 91.44 96 VAL A C 1
ATOM 739 O O . VAL A 1 96 ? 7.876 -1.153 -0.976 1.00 91.44 96 VAL A O 1
ATOM 742 N N . PRO A 1 97 ? 8.744 -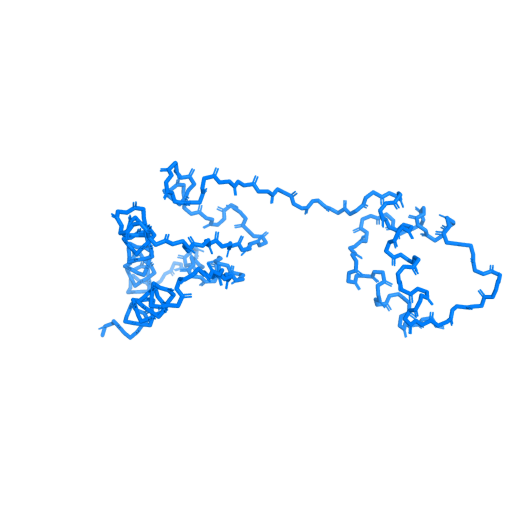3.221 -1.130 1.00 91.50 97 PRO A N 1
ATOM 743 C CA . PRO A 1 97 ? 10.078 -2.746 -1.469 1.00 91.50 97 PRO A CA 1
ATOM 744 C C . PRO A 1 97 ? 10.144 -2.275 -2.933 1.00 91.50 97 PRO A C 1
ATOM 746 O O . PRO A 1 97 ? 9.263 -2.597 -3.736 1.00 91.50 97 PRO A O 1
ATOM 749 N N . PRO A 1 98 ? 11.210 -1.551 -3.319 1.00 92.62 98 PRO A N 1
ATOM 750 C CA . PRO A 1 98 ? 11.510 -1.312 -4.724 1.00 92.62 98 PRO A CA 1
ATOM 751 C C . PRO A 1 98 ? 11.575 -2.634 -5.514 1.00 92.62 98 PRO A C 1
ATOM 753 O O . PRO A 1 98 ? 12.098 -3.624 -4.995 1.00 92.62 98 PRO A O 1
ATOM 756 N N . PRO A 1 99 ? 11.081 -2.660 -6.764 1.00 96.31 99 PRO A N 1
ATOM 757 C CA . PRO A 1 99 ? 10.996 -3.887 -7.548 1.00 96.31 99 PRO A CA 1
ATOM 758 C C . PRO A 1 99 ? 12.383 -4.444 -7.893 1.00 96.31 99 PRO A C 1
ATOM 760 O O . PRO A 1 99 ? 13.304 -3.700 -8.249 1.00 96.31 99 PRO A O 1
ATOM 763 N N . SER A 1 100 ? 12.510 -5.767 -7.860 1.00 96.62 100 SER A N 1
ATOM 764 C CA . SER A 1 100 ? 13.646 -6.539 -8.376 1.00 96.62 100 SER A CA 1
ATOM 765 C C . SER A 1 100 ? 13.802 -6.401 -9.897 1.00 96.62 100 SER A C 1
ATOM 767 O O . SER A 1 100 ? 12.921 -5.888 -10.582 1.00 96.62 100 SER A O 1
ATOM 769 N N . VAL A 1 101 ? 14.915 -6.886 -10.463 1.00 97.31 101 VAL A N 1
ATOM 770 C CA . VAL A 1 101 ? 15.149 -6.871 -11.925 1.00 97.31 101 VAL A CA 1
ATOM 771 C C . VAL A 1 101 ? 13.998 -7.554 -12.677 1.00 97.31 101 VAL A C 1
ATOM 773 O O . VAL A 1 101 ? 13.456 -6.986 -13.623 1.00 97.31 101 VAL A O 1
ATOM 776 N N . ALA A 1 102 ? 13.574 -8.736 -12.217 1.00 97.12 102 ALA A N 1
ATOM 777 C CA . ALA A 1 102 ? 12.481 -9.487 -12.832 1.00 97.12 102 ALA A CA 1
ATOM 778 C C . ALA A 1 102 ? 11.140 -8.733 -12.760 1.00 97.12 102 ALA A C 1
ATOM 780 O O . ALA A 1 102 ? 10.391 -8.700 -13.736 1.00 97.12 102 ALA A O 1
ATOM 781 N N . GLU A 1 103 ? 10.852 -8.075 -11.635 1.00 97.38 103 GLU A N 1
ATOM 782 C CA . GLU A 1 103 ? 9.638 -7.267 -11.471 1.00 97.38 103 GLU A CA 1
ATOM 783 C C . GLU A 1 103 ? 9.684 -5.990 -12.316 1.00 97.38 103 GLU A C 1
ATOM 785 O O . GLU A 1 103 ? 8.687 -5.638 -12.942 1.00 97.38 103 GLU A O 1
ATOM 790 N N . ARG A 1 104 ? 10.841 -5.321 -12.420 1.00 97.56 104 ARG A N 1
ATOM 791 C CA . ARG A 1 104 ? 11.022 -4.166 -13.317 1.00 97.56 104 ARG A CA 1
ATOM 792 C C . ARG A 1 104 ? 10.801 -4.550 -14.771 1.00 97.56 104 ARG A C 1
ATOM 794 O O . ARG A 1 104 ? 10.093 -3.840 -15.479 1.00 97.56 104 ARG A O 1
ATOM 801 N N . ARG A 1 105 ? 11.325 -5.698 -15.200 1.00 97.06 105 ARG A N 1
ATOM 802 C CA . ARG A 1 105 ? 11.051 -6.256 -16.528 1.00 97.06 105 ARG A CA 1
ATOM 803 C C . ARG A 1 105 ? 9.553 -6.494 -16.734 1.00 97.06 105 ARG A C 1
ATOM 805 O O . ARG A 1 105 ? 9.014 -6.111 -17.767 1.00 97.06 105 ARG A O 1
ATOM 812 N N . ALA A 1 106 ? 8.864 -7.080 -15.753 1.00 97.12 106 ALA A N 1
ATOM 813 C CA . ALA A 1 106 ? 7.417 -7.292 -15.825 1.00 97.12 106 ALA A CA 1
ATOM 814 C C . ALA A 1 106 ? 6.640 -5.966 -15.935 1.00 97.12 106 ALA A C 1
ATOM 816 O O . ALA A 1 106 ? 5.722 -5.857 -16.747 1.00 97.12 106 ALA A O 1
ATOM 817 N N . ILE A 1 107 ? 7.044 -4.935 -15.187 1.00 96.31 107 ILE A N 1
ATOM 818 C CA . ILE A 1 107 ? 6.473 -3.586 -15.294 1.00 96.31 107 ILE A CA 1
ATOM 819 C C . ILE A 1 107 ? 6.703 -3.014 -16.699 1.00 96.31 107 ILE A C 1
ATOM 821 O O . ILE A 1 107 ? 5.768 -2.490 -17.302 1.00 96.31 107 ILE A O 1
ATOM 825 N N . LEU A 1 108 ? 7.912 -3.143 -17.252 1.00 96.00 108 LEU A N 1
ATOM 826 C CA . LEU A 1 108 ? 8.238 -2.668 -18.599 1.00 96.00 108 LEU A CA 1
ATOM 827 C C . LEU A 1 108 ? 7.405 -3.361 -19.685 1.00 96.00 108 LEU A C 1
ATOM 829 O O . LEU A 1 108 ? 6.967 -2.689 -20.612 1.00 96.00 108 LEU A O 1
ATOM 833 N N . VAL A 1 109 ? 7.115 -4.659 -19.548 1.00 95.50 109 VAL A N 1
ATOM 834 C CA . VAL A 1 109 ? 6.205 -5.386 -20.456 1.00 95.50 109 VAL A CA 1
ATOM 835 C C . VAL A 1 109 ? 4.795 -4.788 -20.417 1.00 95.50 109 VAL A C 1
ATOM 837 O O . VAL A 1 109 ? 4.179 -4.571 -21.460 1.00 95.50 109 VAL A O 1
ATOM 840 N N . VAL A 1 110 ? 4.281 -4.469 -19.225 1.00 95.69 110 VAL A N 1
ATOM 841 C CA . VAL A 1 110 ? 2.974 -3.804 -19.087 1.00 95.69 110 VAL A CA 1
ATOM 842 C C . VAL A 1 110 ? 3.001 -2.403 -19.707 1.00 95.69 110 VAL A C 1
ATOM 844 O O . VAL A 1 110 ? 2.046 -2.011 -20.377 1.00 95.69 110 VAL A O 1
ATOM 847 N N . LEU A 1 111 ? 4.092 -1.653 -19.526 1.00 95.19 111 LEU A N 1
ATOM 848 C CA . LEU A 1 111 ? 4.257 -0.322 -20.118 1.00 95.19 111 LEU A CA 1
ATOM 849 C C . LEU A 1 111 ? 4.372 -0.376 -21.648 1.00 95.19 111 LEU A C 1
ATOM 851 O O . LEU A 1 111 ? 3.774 0.464 -22.313 1.00 95.19 111 LEU A O 1
ATOM 855 N N . GLN A 1 112 ? 5.046 -1.384 -22.207 1.00 93.56 112 GLN A N 1
ATOM 856 C CA . GLN A 1 112 ? 5.138 -1.616 -23.653 1.00 93.56 112 GLN A CA 1
ATOM 857 C C . GLN A 1 112 ? 3.758 -1.872 -24.285 1.00 93.56 112 GLN A C 1
ATOM 859 O O . GLN A 1 112 ? 3.500 -1.476 -25.421 1.00 93.56 112 GLN A O 1
ATOM 864 N N . ALA A 1 113 ? 2.844 -2.512 -23.548 1.00 91.12 113 ALA A N 1
ATOM 865 C CA . ALA A 1 113 ? 1.469 -2.716 -24.001 1.00 91.12 113 ALA A CA 1
ATOM 866 C C . ALA A 1 113 ? 0.641 -1.415 -24.010 1.00 91.12 113 ALA A C 1
ATOM 868 O O . ALA A 1 113 ? -0.311 -1.302 -24.780 1.00 91.12 113 ALA A O 1
ATOM 869 N N . GLN A 1 114 ? 0.989 -0.436 -23.166 1.00 91.12 114 GLN A N 1
ATOM 870 C CA . GLN A 1 114 ? 0.325 0.875 -23.104 1.00 91.12 114 GLN A CA 1
ATOM 871 C C . GLN A 1 114 ? 0.930 1.885 -24.088 1.00 91.12 114 GLN A C 1
ATOM 873 O O . GLN A 1 114 ? 0.204 2.705 -24.650 1.00 91.12 114 GLN A O 1
ATOM 878 N N . THR A 1 115 ? 2.241 1.805 -24.314 1.00 89.38 115 THR A N 1
ATOM 879 C CA . THR A 1 115 ? 3.006 2.663 -25.219 1.00 89.38 115 THR A CA 1
ATOM 880 C C . THR A 1 115 ? 3.893 1.777 -26.078 1.00 89.38 115 THR A C 1
ATOM 882 O O . THR A 1 115 ? 4.791 1.123 -25.559 1.00 89.38 115 THR A O 1
ATOM 885 N N . LYS A 1 116 ? 3.664 1.752 -27.395 1.00 88.25 116 LYS A N 1
ATOM 886 C CA . LYS A 1 116 ? 4.420 0.873 -28.293 1.00 88.25 116 LYS A CA 1
ATOM 887 C C . LYS A 1 116 ? 5.893 1.288 -28.334 1.00 88.25 116 LYS A C 1
ATOM 889 O O . LYS A 1 116 ? 6.210 2.390 -28.772 1.00 88.25 116 LYS A O 1
ATOM 894 N N . PHE A 1 117 ? 6.775 0.395 -27.896 1.00 91.81 117 PHE A N 1
ATOM 895 C CA . PHE A 1 117 ? 8.221 0.575 -28.031 1.00 91.81 117 PHE A CA 1
ATOM 896 C C . PHE A 1 117 ? 8.669 0.174 -29.439 1.00 91.81 117 PHE A C 1
ATOM 898 O O . PHE A 1 117 ? 7.935 -0.513 -30.155 1.00 91.81 117 PHE A O 1
ATOM 905 N N . ALA A 1 118 ? 9.869 0.597 -29.834 1.00 91.06 118 ALA A N 1
ATOM 906 C CA . ALA A 1 118 ? 10.507 0.066 -31.031 1.00 91.06 118 ALA A CA 1
ATOM 907 C C . ALA A 1 118 ? 10.845 -1.427 -30.847 1.00 91.06 118 ALA A C 1
ATOM 909 O O . ALA A 1 118 ? 11.037 -1.898 -29.723 1.00 91.06 118 ALA A O 1
ATOM 910 N N . ASP A 1 119 ? 10.882 -2.175 -31.952 1.00 87.88 119 ASP A N 1
ATOM 911 C CA . ASP A 1 119 ? 11.051 -3.636 -31.932 1.00 87.88 119 ASP A CA 1
ATOM 912 C C . ASP A 1 119 ? 12.458 -4.073 -31.471 1.00 87.88 119 ASP A C 1
ATOM 914 O O . ASP A 1 119 ? 12.668 -5.236 -31.134 1.00 87.88 119 ASP A O 1
ATOM 918 N N . ASP A 1 120 ? 13.419 -3.148 -31.442 1.00 92.38 120 ASP A N 1
ATOM 919 C CA . ASP A 1 120 ? 14.807 -3.346 -31.018 1.00 92.38 120 ASP A CA 1
ATOM 920 C C . ASP A 1 120 ? 15.062 -2.993 -29.541 1.00 92.38 120 ASP A C 1
ATOM 922 O O . ASP A 1 120 ? 16.199 -3.077 -29.072 1.00 92.38 120 ASP A O 1
ATOM 926 N N . VAL A 1 121 ? 14.024 -2.620 -28.782 1.00 93.00 121 VAL A N 1
ATOM 927 C CA . VAL A 1 121 ? 14.167 -2.306 -27.356 1.00 93.00 121 VAL A CA 1
ATOM 928 C C . VAL A 1 121 ? 14.330 -3.584 -26.533 1.00 93.00 121 VAL A C 1
ATOM 930 O O . VAL A 1 121 ? 13.396 -4.369 -26.364 1.00 93.00 121 VAL A O 1
ATOM 933 N N . ASP A 1 122 ? 15.512 -3.742 -25.943 1.00 94.75 122 ASP A N 1
ATOM 934 C CA . ASP A 1 122 ? 15.822 -4.818 -25.004 1.00 94.75 122 ASP A CA 1
ATOM 935 C C . ASP A 1 122 ? 15.325 -4.476 -23.585 1.00 94.75 122 ASP A C 1
ATOM 937 O O . ASP A 1 122 ? 15.929 -3.689 -22.850 1.00 94.75 122 ASP A O 1
ATOM 941 N N . LEU A 1 123 ? 14.200 -5.079 -23.189 1.00 94.94 123 LEU A N 1
ATOM 942 C CA . LEU A 1 123 ? 13.602 -4.868 -21.866 1.00 94.94 123 LEU A CA 1
ATOM 943 C C . LEU A 1 123 ? 14.453 -5.427 -20.722 1.00 94.94 123 LEU A C 1
ATOM 945 O O . LEU A 1 123 ? 14.389 -4.896 -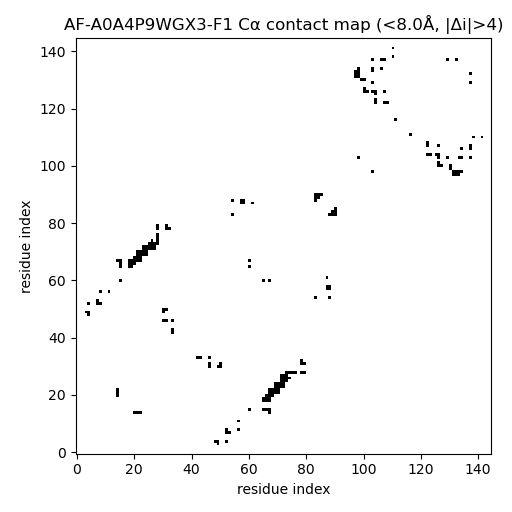19.612 1.00 94.94 123 LEU A O 1
ATOM 949 N N . ASP A 1 124 ? 15.218 -6.489 -20.974 1.00 96.19 124 ASP A N 1
ATOM 950 C CA . ASP A 1 124 ? 16.095 -7.103 -19.980 1.00 96.19 124 ASP A CA 1
ATOM 951 C C . ASP A 1 124 ? 17.261 -6.150 -19.675 1.00 96.19 124 ASP A C 1
ATOM 953 O O . ASP A 1 124 ? 17.508 -5.806 -18.515 1.00 96.19 124 ASP A O 1
ATOM 957 N N . TRP A 1 125 ? 17.868 -5.582 -20.721 1.00 95.88 125 TRP A N 1
ATOM 958 C CA . TRP A 1 125 ? 18.907 -4.555 -20.602 1.00 95.88 125 TRP A CA 1
ATOM 959 C C . TRP A 1 125 ? 18.433 -3.300 -19.856 1.00 95.88 125 TRP A C 1
ATOM 961 O O . TRP A 1 125 ? 19.180 -2.735 -19.044 1.00 95.88 125 TRP A O 1
ATOM 971 N N . VAL A 1 126 ? 17.198 -2.849 -20.115 1.00 94.88 126 VAL A N 1
ATOM 972 C CA . VAL A 1 126 ? 16.608 -1.699 -19.410 1.00 94.88 126 VAL A CA 1
ATOM 973 C C . VAL A 1 126 ? 16.376 -2.048 -17.941 1.00 94.88 126 VAL A C 1
ATOM 975 O O . VAL A 1 126 ? 16.787 -1.283 -17.069 1.00 94.88 126 VAL A O 1
ATOM 978 N N . ALA A 1 127 ? 15.782 -3.208 -17.647 1.00 96.50 127 ALA A N 1
ATOM 979 C CA . ALA A 1 127 ? 15.483 -3.631 -16.281 1.00 96.50 127 ALA A CA 1
ATOM 980 C C . ALA A 1 127 ? 16.738 -3.737 -15.395 1.00 96.50 127 ALA A C 1
ATOM 982 O O . ALA A 1 127 ? 16.687 -3.380 -14.210 1.00 96.50 127 ALA A O 1
ATOM 983 N N . GLU A 1 128 ? 17.865 -4.187 -15.954 1.00 96.81 128 GLU A N 1
ATOM 984 C CA . GLU A 1 128 ? 19.164 -4.235 -15.270 1.00 96.81 128 GLU A CA 1
ATOM 985 C C . GLU A 1 128 ? 19.703 -2.838 -14.933 1.00 96.81 128 GLU A C 1
ATOM 987 O O . GLU A 1 128 ? 20.240 -2.628 -13.848 1.00 96.81 128 GLU A O 1
ATOM 992 N N . ARG A 1 129 ? 19.517 -1.855 -15.823 1.00 96.06 129 ARG A N 1
ATOM 993 C CA . ARG A 1 129 ? 20.041 -0.486 -15.651 1.00 96.06 129 ARG A CA 1
ATOM 994 C C . ARG A 1 129 ? 19.160 0.440 -14.827 1.00 96.06 129 ARG A C 1
ATOM 996 O O . ARG A 1 129 ? 19.596 1.525 -14.452 1.00 96.06 129 ARG A O 1
ATOM 1003 N N . THR A 1 130 ? 17.935 0.034 -14.529 1.00 95.31 130 THR A N 1
ATOM 1004 C CA . THR A 1 130 ? 16.987 0.823 -13.736 1.00 95.31 130 THR A CA 1
ATOM 1005 C C . THR A 1 130 ? 16.923 0.356 -12.281 1.00 95.31 130 THR A C 1
ATOM 1007 O O . THR A 1 130 ? 15.845 0.292 -11.693 1.00 95.31 130 THR A O 1
ATOM 1010 N N . GLU A 1 131 ? 18.056 -0.020 -11.686 1.00 94.81 131 GLU A N 1
ATOM 1011 C CA . GLU A 1 131 ? 18.105 -0.405 -10.274 1.00 94.81 131 GLU A CA 1
ATOM 1012 C C . GLU A 1 131 ? 17.597 0.722 -9.356 1.00 94.81 131 GLU A C 1
ATOM 1014 O O . GLU A 1 131 ? 17.837 1.907 -9.595 1.00 94.81 131 GLU A O 1
ATOM 1019 N N . GLY A 1 132 ? 16.822 0.349 -8.333 1.00 93.06 132 GLY A N 1
ATOM 1020 C CA . GLY A 1 132 ? 16.208 1.286 -7.387 1.00 93.06 132 GLY A CA 1
ATOM 1021 C C . GLY A 1 132 ? 15.034 2.099 -7.945 1.00 93.06 132 GLY A C 1
ATOM 1022 O O . GLY A 1 132 ? 14.430 2.864 -7.198 1.00 93.06 132 GLY A O 1
ATOM 1023 N N . LYS A 1 133 ? 14.681 1.947 -9.228 1.00 94.75 133 LYS A N 1
ATOM 1024 C CA . LYS A 1 133 ? 13.538 2.640 -9.837 1.00 94.75 133 LYS A CA 1
ATOM 1025 C C . LYS A 1 133 ? 12.221 1.953 -9.492 1.00 94.75 133 LYS A C 1
ATOM 1027 O O . LYS A 1 133 ? 12.088 0.736 -9.616 1.00 94.75 133 LYS A O 1
ATOM 1032 N N . THR A 1 134 ? 11.236 2.750 -9.094 1.00 95.38 134 THR A N 1
ATOM 1033 C CA . THR A 1 134 ? 9.858 2.312 -8.855 1.00 95.38 134 THR A CA 1
ATOM 1034 C C . THR A 1 134 ? 9.089 2.161 -10.169 1.00 95.38 134 THR A C 1
ATOM 1036 O O . THR A 1 134 ? 9.528 2.615 -11.227 1.00 95.38 134 THR A O 1
ATOM 1039 N N . GLY A 1 135 ? 7.889 1.576 -10.120 1.00 94.06 135 GLY A N 1
ATOM 1040 C CA . GLY A 1 135 ? 7.012 1.534 -11.296 1.00 94.06 135 GLY A CA 1
ATOM 1041 C C . GLY A 1 135 ? 6.654 2.926 -11.836 1.00 94.06 135 GLY A C 1
ATOM 1042 O O . GLY A 1 135 ? 6.543 3.102 -13.050 1.00 94.06 135 GLY A O 1
ATOM 1043 N N . ALA A 1 136 ? 6.540 3.929 -10.958 1.00 94.88 136 ALA A N 1
ATOM 1044 C CA . ALA A 1 136 ? 6.314 5.316 -11.358 1.00 94.88 136 ALA A CA 1
ATOM 1045 C C . ALA A 1 136 ? 7.527 5.899 -12.103 1.00 94.88 136 ALA A C 1
ATOM 1047 O O . ALA A 1 136 ? 7.353 6.529 -13.146 1.00 94.88 136 ALA A O 1
ATOM 1048 N N . ASP A 1 137 ? 8.745 5.628 -11.626 1.00 96.06 137 ASP A N 1
ATOM 1049 C CA . ASP A 1 137 ? 9.975 6.058 -12.298 1.00 96.06 137 ASP A CA 1
ATOM 1050 C C . ASP A 1 137 ? 10.132 5.411 -13.678 1.00 96.06 137 ASP A C 1
ATOM 1052 O O . ASP A 1 137 ? 10.477 6.089 -14.644 1.00 96.06 137 ASP A O 1
ATOM 1056 N N . LEU A 1 138 ? 9.853 4.106 -13.793 1.00 95.94 138 LEU A N 1
ATOM 1057 C CA . LEU A 1 138 ? 9.898 3.391 -15.073 1.00 95.94 138 LEU A CA 1
ATOM 1058 C C . LEU A 1 138 ? 8.899 3.977 -16.073 1.00 95.94 138 LEU A C 1
ATOM 1060 O O . LEU A 1 138 ? 9.235 4.188 -17.237 1.00 95.94 138 LEU A O 1
ATOM 1064 N N . LYS A 1 139 ? 7.688 4.302 -15.611 1.00 95.62 139 LYS A N 1
ATOM 1065 C CA . LYS A 1 139 ? 6.682 4.977 -16.435 1.00 95.62 139 LYS A CA 1
ATOM 1066 C C . LYS A 1 139 ? 7.149 6.360 -16.890 1.00 95.62 139 LYS A C 1
ATOM 1068 O O . LYS A 1 139 ? 6.896 6.735 -18.033 1.00 95.62 139 LYS A O 1
ATOM 1073 N N . ASP A 1 140 ? 7.820 7.118 -16.026 1.00 95.50 140 ASP A N 1
ATOM 1074 C CA . ASP A 1 140 ? 8.356 8.432 -16.388 1.00 95.50 140 ASP A CA 1
ATOM 1075 C C . ASP A 1 140 ? 9.517 8.335 -17.390 1.00 95.50 140 ASP A C 1
ATOM 1077 O O . ASP A 1 140 ? 9.566 9.127 -18.328 1.00 95.50 140 ASP A O 1
ATOM 1081 N N . ILE A 1 141 ? 10.395 7.334 -17.259 1.00 92.88 141 ILE A N 1
ATOM 1082 C CA . ILE A 1 141 ? 11.451 7.039 -18.243 1.00 92.88 141 ILE A CA 1
ATOM 1083 C C . ILE A 1 141 ? 10.831 6.764 -19.616 1.00 92.88 141 ILE A C 1
ATOM 1085 O O . ILE A 1 141 ? 11.202 7.412 -20.589 1.00 92.88 141 ILE A O 1
ATOM 1089 N N . VAL A 1 142 ? 9.845 5.864 -19.679 1.00 92.75 142 VAL A N 1
ATOM 1090 C CA . VAL A 1 142 ? 9.139 5.518 -20.923 1.00 92.75 142 VAL A CA 1
ATOM 1091 C C . VAL A 1 142 ? 8.446 6.731 -21.541 1.00 92.75 142 VAL A C 1
ATOM 1093 O O . VAL A 1 142 ? 8.429 6.874 -22.754 1.00 92.75 142 VAL A O 1
ATOM 1096 N N . ARG A 1 143 ? 7.879 7.622 -20.723 1.00 90.88 143 ARG A N 1
ATOM 1097 C CA . ARG A 1 143 ? 7.206 8.836 -21.206 1.00 90.88 143 ARG A CA 1
ATOM 1098 C C . ARG A 1 143 ? 8.167 9.857 -21.829 1.00 90.88 143 ARG A C 1
ATOM 1100 O O . ARG A 1 143 ? 7.723 10.675 -22.628 1.00 90.88 143 ARG A O 1
ATOM 1107 N N . ARG A 1 144 ? 9.430 9.885 -21.393 1.00 89.19 144 ARG A N 1
ATOM 1108 C CA . ARG A 1 144 ? 10.445 10.854 -21.847 1.00 89.19 144 ARG A CA 1
ATOM 1109 C C . ARG A 1 144 ? 11.290 10.354 -23.022 1.00 89.19 144 ARG A C 1
ATOM 1111 O O . ARG A 1 144 ? 11.988 11.177 -23.612 1.00 89.19 144 ARG A O 1
ATOM 1118 N N . ALA A 1 145 ? 11.283 9.047 -23.276 1.00 84.62 145 ALA A N 1
ATOM 1119 C CA . ALA A 1 145 ? 11.946 8.410 -24.412 1.00 84.62 145 ALA A CA 1
ATOM 1120 C C . ALA A 1 145 ? 11.180 8.682 -25.714 1.00 84.62 145 ALA A C 1
ATOM 1122 O O . ALA A 1 145 ? 11.862 8.869 -26.744 1.00 84.62 145 ALA A O 1
#

Sequence (145 aa):
IGESEKSISRLFASAKRNSPCVVFMDEIEALFSSRESTGDFGRKVRCRTLFAQLILEIDSLSWESAQVVLLAATNHPEALDASLLRPGTLDRLIAVPPPSVAERRAILVVLQAQTKFADDVDLDWVAERTEGKTGADLKDIVRRA

Foldseek 3Di:
DDPLLVVLVVVLVVPQVVPPDEDEAEAVLVLQPPPDDPDDPPVNVVSVVSVVSNLVSLLVCVVPVGNYHYHYYHPCPVSDDVVQCDPSHVVDDDDDAADALVVQLVLVVVLCVVPPDPPPDDSSVVSVVQPPDHSVRSNVVVVVD

Solvent-accessible surface area (backbone atoms only — not comparable to full-atom values): 8833 Å² total; per-residue (Å²): 138,59,69,70,47,52,48,53,55,51,49,53,56,50,45,57,75,52,48,72,37,76,48,78,38,70,55,51,43,72,64,51,76,68,82,81,75,90,82,54,72,70,58,49,54,52,39,53,50,44,50,53,50,51,50,54,55,47,52,49,40,73,75,68,76,43,53,61,47,81,44,77,40,63,94,48,72,85,61,54,61,73,79,47,58,32,86,77,61,53,56,80,84,81,86,83,72,70,53,52,52,70,51,39,30,52,51,49,53,56,46,39,75,77,45,84,66,67,94,82,66,57,54,66,64,48,21,64,73,45,71,82,40,42,75,68,51,52,52,50,52,64,72,74,108

pLDDT: mean 83.95, std 12.99, range [44.53, 97.56]

Organism: NCBI:txid388810

Mean predicted aligned error: 7.73 Å